Protein AF-A0A0K0EWM4-F1 (afdb_monomer_lite)

pLDDT: mean 73.43, std 15.52, range [36.75, 92.75]

Structure (mmCIF, N/CA/C/O backbone):
data_AF-A0A0K0EWM4-F1
#
_entry.id   AF-A0A0K0EWM4-F1
#
loop_
_atom_site.group_PDB
_atom_site.id
_atom_site.type_symbol
_atom_site.label_atom_id
_atom_site.label_alt_id
_atom_site.label_comp_id
_atom_site.label_asym_id
_atom_site.label_entity_id
_atom_site.label_seq_id
_atom_site.pdbx_PDB_ins_code
_atom_site.Cartn_x
_atom_site.Cartn_y
_atom_site.Cartn_z
_atom_site.occupancy
_atom_site.B_iso_or_equiv
_atom_site.auth_seq_id
_atom_site.auth_comp_id
_atom_site.auth_asym_id
_atom_site.auth_atom_id
_atom_site.pdbx_PDB_model_num
ATOM 1 N N . MET A 1 1 ? -20.576 25.240 -38.182 1.00 40.06 1 MET A N 1
ATOM 2 C CA . MET A 1 1 ? -19.275 24.538 -38.109 1.00 40.06 1 MET A CA 1
ATOM 3 C C . MET A 1 1 ? -18.896 24.407 -36.642 1.00 40.06 1 MET A C 1
ATOM 5 O O . MET A 1 1 ? -18.628 25.421 -36.017 1.00 40.06 1 MET A O 1
ATOM 9 N N . GLY A 1 2 ? -18.986 23.204 -36.069 1.00 40.56 2 GLY A N 1
ATOM 10 C CA . GLY A 1 2 ? -18.746 22.944 -34.645 1.00 40.56 2 GLY A CA 1
ATOM 11 C C . GLY A 1 2 ? -17.818 21.744 -34.465 1.00 40.56 2 GLY A C 1
ATOM 12 O O . GLY A 1 2 ? -18.007 20.710 -35.099 1.00 40.56 2 GLY A O 1
ATOM 13 N N . ASN A 1 3 ? -16.788 21.925 -33.643 1.00 46.69 3 ASN A N 1
ATOM 14 C CA . ASN A 1 3 ? -15.673 21.008 -33.415 1.00 46.69 3 ASN A CA 1
ATOM 15 C C . ASN A 1 3 ? -16.113 19.637 -32.861 1.00 46.69 3 ASN A C 1
ATOM 17 O O . ASN A 1 3 ? -16.500 19.536 -31.702 1.00 46.69 3 ASN A O 1
ATOM 21 N N . GLN A 1 4 ? -15.958 18.570 -33.654 1.00 42.97 4 GLN A N 1
ATOM 22 C CA . GLN A 1 4 ? -16.121 17.161 -33.238 1.00 42.97 4 GLN A CA 1
ATOM 23 C C . GLN A 1 4 ? -14.814 16.344 -33.309 1.00 42.97 4 GLN A C 1
ATOM 25 O O . GLN A 1 4 ? -14.834 15.117 -33.309 1.00 42.97 4 GLN A O 1
ATOM 30 N N . ARG A 1 5 ? -13.641 16.986 -33.348 1.00 43.53 5 ARG A N 1
ATOM 31 C CA . ARG A 1 5 ? -12.361 16.259 -33.475 1.00 43.53 5 ARG A CA 1
ATOM 32 C C . ARG A 1 5 ? -11.874 15.576 -32.190 1.00 43.53 5 ARG A C 1
ATOM 34 O O . ARG A 1 5 ? -10.965 14.761 -32.253 1.00 43.53 5 ARG A O 1
ATOM 41 N N . CYS A 1 6 ? -12.481 15.857 -31.037 1.00 46.16 6 CYS A N 1
ATOM 42 C CA . CYS A 1 6 ? -11.980 15.366 -29.748 1.00 46.16 6 CYS A CA 1
ATOM 43 C C . CYS A 1 6 ? -12.469 13.951 -29.380 1.00 46.16 6 CYS A C 1
ATOM 45 O O . CYS A 1 6 ? -11.866 13.310 -28.526 1.00 46.16 6 CYS A O 1
ATOM 47 N N . TYR A 1 7 ? -13.535 13.443 -30.015 1.00 45.38 7 TYR A N 1
ATOM 48 C CA . TYR A 1 7 ? -14.120 12.139 -29.664 1.00 45.38 7 TYR A CA 1
ATOM 49 C C . TYR A 1 7 ? -13.464 10.946 -30.379 1.00 45.38 7 TYR A C 1
ATOM 51 O O . TYR A 1 7 ? -13.445 9.850 -29.822 1.00 45.38 7 TYR A O 1
ATOM 59 N N . GLN A 1 8 ? -12.847 11.144 -31.549 1.00 48.81 8 GLN A N 1
ATOM 60 C CA . GLN A 1 8 ? -12.179 10.052 -32.278 1.00 48.81 8 GLN A CA 1
ATOM 61 C C . GLN A 1 8 ? -10.891 9.559 -31.598 1.00 48.81 8 GLN A C 1
ATOM 63 O O . GLN A 1 8 ? -10.531 8.397 -31.748 1.00 48.81 8 GLN A O 1
ATOM 68 N N . ALA A 1 9 ? -10.239 10.385 -30.773 1.00 50.62 9 ALA A N 1
ATOM 69 C CA . ALA A 1 9 ? -9.078 9.956 -29.986 1.00 50.62 9 ALA A CA 1
ATOM 70 C C . ALA A 1 9 ? -9.431 8.926 -28.889 1.00 50.62 9 ALA A C 1
ATOM 72 O O . ALA A 1 9 ? -8.553 8.209 -28.418 1.00 50.62 9 ALA A O 1
ATOM 73 N N . SER A 1 10 ? -10.707 8.822 -28.491 1.00 55.09 10 SER A N 1
ATOM 74 C CA . SER A 1 10 ? -11.167 7.830 -27.506 1.00 55.09 10 SER A CA 1
ATOM 75 C C . SER A 1 10 ? -11.445 6.438 -28.094 1.00 55.09 10 SER A C 1
ATOM 77 O O . SER A 1 10 ? -11.523 5.477 -27.337 1.00 55.09 10 SER A O 1
ATOM 79 N N . GLN A 1 11 ? -11.558 6.310 -29.423 1.00 57.06 11 GLN A N 1
ATOM 80 C CA . GLN A 1 11 ? -11.967 5.073 -30.114 1.00 57.06 11 GLN A CA 1
ATOM 81 C C . GLN A 1 11 ? -10.807 4.223 -30.647 1.00 57.06 11 GLN A C 1
ATOM 83 O O . GLN A 1 11 ? -11.036 3.119 -31.125 1.00 57.06 11 GLN A O 1
ATOM 88 N N . SER A 1 12 ? -9.570 4.708 -30.549 1.00 71.50 12 SER A N 1
ATOM 89 C CA . SER A 1 12 ? -8.407 4.061 -31.172 1.00 71.50 12 SER A CA 1
ATOM 90 C C . SER A 1 12 ? -7.379 3.569 -30.156 1.00 71.50 12 SER A C 1
ATOM 92 O O . SER A 1 12 ? -6.238 3.297 -30.524 1.00 71.50 12 SER A O 1
ATOM 94 N N . TRP A 1 13 ? -7.741 3.476 -28.872 1.00 80.56 13 TRP A N 1
ATOM 95 C CA . TRP A 1 13 ? -6.814 3.003 -27.840 1.00 80.56 13 TRP A CA 1
ATOM 96 C C . TRP A 1 13 ? -6.269 1.612 -28.156 1.00 80.56 13 TRP A C 1
ATOM 98 O O . TRP A 1 13 ? -5.086 1.390 -27.938 1.00 80.56 13 TRP A O 1
ATOM 108 N N . ASP A 1 14 ? -7.047 0.739 -28.794 1.00 77.25 14 ASP A N 1
ATOM 109 C CA . ASP A 1 14 ? -6.567 -0.574 -29.245 1.00 77.25 14 ASP A CA 1
ATOM 110 C C . ASP A 1 14 ? -5.395 -0.480 -30.241 1.00 77.25 14 ASP A C 1
ATOM 112 O O . ASP A 1 14 ? -4.507 -1.329 -30.244 1.00 77.25 14 ASP A O 1
ATOM 116 N N . ILE A 1 15 ? -5.337 0.591 -31.040 1.00 78.19 15 ILE A N 1
ATOM 117 C CA . ILE A 1 15 ? -4.245 0.866 -31.989 1.00 78.19 15 ILE A CA 1
ATOM 118 C C . ILE A 1 15 ? -3.045 1.499 -31.269 1.00 78.19 15 ILE A C 1
ATOM 120 O O . ILE A 1 15 ? -1.892 1.230 -31.606 1.00 78.19 15 ILE A O 1
ATOM 124 N N . TYR A 1 16 ? -3.296 2.342 -30.265 1.00 80.00 16 TYR A N 1
ATOM 125 C CA . TYR A 1 16 ? -2.242 3.063 -29.550 1.00 80.00 16 TYR A CA 1
ATOM 126 C C . TYR A 1 16 ? -1.608 2.270 -28.408 1.00 80.00 16 TYR A C 1
ATOM 128 O O . TYR A 1 16 ? -0.438 2.501 -28.110 1.00 80.00 16 TYR A O 1
ATOM 136 N N . ILE A 1 17 ? -2.320 1.322 -27.797 1.00 82.75 17 ILE A N 1
ATOM 137 C CA . ILE A 1 17 ? -1.818 0.502 -26.687 1.00 82.75 17 ILE A CA 1
ATOM 138 C C .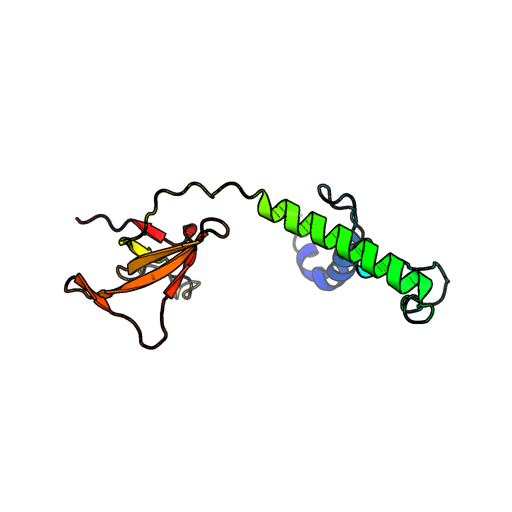 ILE A 1 17 ? -0.502 -0.195 -27.065 1.00 82.75 17 ILE A C 1
ATOM 140 O O . ILE A 1 17 ? 0.467 -0.007 -26.327 1.00 82.75 17 ILE A O 1
ATOM 144 N N . PRO A 1 18 ? -0.382 -0.909 -28.205 1.00 83.25 18 PRO A N 1
ATOM 145 C CA . PRO A 1 18 ? 0.883 -1.539 -28.584 1.00 83.25 18 PRO A CA 1
ATOM 146 C C . PRO A 1 18 ? 2.032 -0.533 -28.745 1.00 83.25 18 PRO A C 1
ATOM 148 O O . PRO A 1 18 ? 3.143 -0.781 -28.274 1.00 83.25 18 PRO A O 1
ATOM 151 N N . MET A 1 19 ? 1.761 0.632 -29.347 1.00 82.69 19 MET A N 1
ATOM 152 C CA . MET A 1 19 ? 2.761 1.693 -29.516 1.00 82.69 19 MET A CA 1
ATOM 153 C C . MET A 1 19 ? 3.218 2.273 -28.172 1.00 82.69 19 MET A C 1
ATOM 155 O O . MET A 1 19 ? 4.416 2.446 -27.949 1.00 82.69 19 MET A O 1
ATOM 159 N N . VAL A 1 20 ? 2.283 2.542 -27.257 1.00 85.62 20 VAL A N 1
ATOM 160 C CA . VAL A 1 20 ? 2.576 3.077 -25.919 1.00 85.62 20 VAL A CA 1
ATOM 161 C C . VAL A 1 20 ? 3.350 2.062 -25.083 1.00 85.62 20 V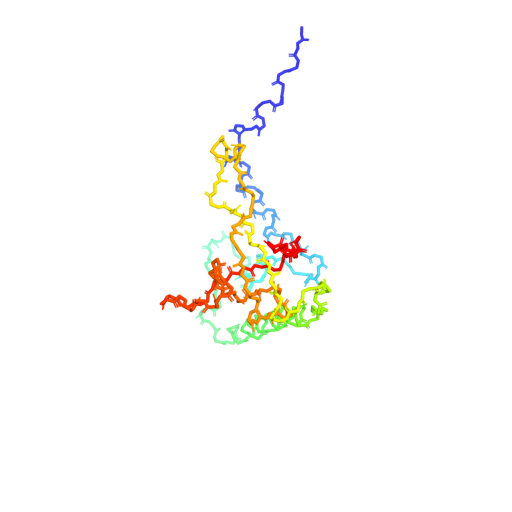AL A C 1
ATOM 163 O O . VAL A 1 20 ? 4.322 2.438 -24.433 1.00 85.62 20 VAL A O 1
ATOM 166 N N . VAL A 1 21 ? 2.973 0.781 -25.126 1.00 84.38 21 VAL A N 1
ATOM 167 C CA . VAL A 1 21 ? 3.692 -0.300 -24.434 1.00 84.38 21 VAL A CA 1
ATOM 168 C C . VAL A 1 21 ? 5.132 -0.400 -24.942 1.00 84.38 21 VAL A C 1
ATOM 170 O O . VAL A 1 21 ? 6.060 -0.443 -24.134 1.00 84.38 21 VAL A O 1
ATOM 173 N N . GLY A 1 22 ? 5.336 -0.370 -26.263 1.00 81.31 22 GLY A N 1
ATOM 174 C CA . GLY A 1 22 ? 6.671 -0.375 -26.864 1.00 81.31 22 GLY A CA 1
ATOM 175 C C . GLY A 1 22 ? 7.514 0.829 -26.435 1.00 81.31 22 GLY A C 1
ATOM 176 O O . GLY A 1 22 ? 8.643 0.660 -25.972 1.00 81.31 22 GLY A O 1
ATOM 177 N N . ALA A 1 23 ? 6.951 2.037 -26.520 1.00 84.25 23 ALA A N 1
ATOM 178 C CA . ALA A 1 23 ? 7.634 3.271 -26.137 1.00 84.25 23 ALA A CA 1
ATOM 179 C C . ALA A 1 23 ? 7.984 3.309 -24.640 1.00 84.25 23 ALA A C 1
ATOM 181 O O . ALA A 1 23 ? 9.122 3.612 -24.284 1.00 84.25 23 ALA A O 1
ATOM 182 N N . TYR A 1 24 ? 7.040 2.952 -23.764 1.00 87.44 24 TYR A N 1
ATOM 183 C CA . TYR A 1 24 ? 7.247 2.939 -22.314 1.00 87.44 24 TYR A CA 1
ATOM 184 C C . TYR A 1 24 ? 8.320 1.926 -21.904 1.00 87.44 24 TYR A C 1
ATOM 186 O O . TYR A 1 24 ? 9.231 2.255 -21.145 1.00 87.44 24 TYR A O 1
ATOM 194 N N . ASN A 1 25 ? 8.269 0.709 -22.450 1.00 84.69 25 ASN A N 1
ATOM 195 C CA . ASN A 1 25 ? 9.232 -0.334 -22.104 1.00 84.69 25 ASN A CA 1
ATOM 196 C C . ASN A 1 25 ? 10.633 -0.082 -22.694 1.00 84.69 25 ASN A C 1
ATOM 198 O O . ASN A 1 25 ? 11.622 -0.591 -22.163 1.00 84.69 25 ASN A O 1
ATOM 202 N N . ALA A 1 26 ? 10.746 0.721 -23.755 1.00 83.94 26 ALA A N 1
ATOM 203 C CA . ALA A 1 26 ? 12.025 1.173 -24.305 1.00 83.94 26 ALA A CA 1
ATOM 204 C C . ALA A 1 26 ? 12.585 2.427 -23.603 1.00 83.94 26 ALA A C 1
ATOM 206 O O . ALA A 1 26 ? 13.787 2.690 -23.692 1.00 83.94 26 ALA A O 1
ATOM 207 N N . GLN A 1 27 ? 11.754 3.188 -22.886 1.00 86.06 27 GLN A N 1
ATOM 208 C CA . GLN A 1 27 ? 12.155 4.435 -22.242 1.00 86.06 27 GLN A CA 1
ATOM 209 C C . GLN A 1 27 ? 13.128 4.191 -21.082 1.00 86.06 27 GLN A C 1
ATOM 211 O O . GLN A 1 27 ? 12.885 3.390 -20.181 1.00 86.06 27 GLN A O 1
ATOM 216 N N . VAL A 1 28 ? 14.240 4.930 -21.076 1.00 83.88 28 VAL A N 1
ATOM 217 C CA . VAL A 1 28 ? 15.215 4.896 -19.982 1.00 83.88 28 VAL A CA 1
ATOM 218 C C . VAL A 1 28 ? 14.622 5.577 -18.751 1.00 83.88 28 VAL A C 1
ATOM 220 O O . VAL A 1 28 ? 14.290 6.763 -18.783 1.00 83.88 28 VAL A O 1
ATOM 223 N N . HIS A 1 29 ? 14.510 4.841 -17.646 1.00 83.19 29 HIS A N 1
ATOM 224 C CA . HIS A 1 29 ? 13.963 5.392 -16.412 1.00 83.19 29 HIS A CA 1
ATOM 225 C C . HIS A 1 29 ? 14.965 6.355 -15.754 1.00 83.19 29 HIS A C 1
ATOM 227 O O . HIS A 1 29 ? 16.159 6.070 -15.639 1.00 83.19 29 HIS A O 1
ATOM 233 N N . SER A 1 30 ? 14.485 7.508 -15.286 1.00 81.38 30 SER A N 1
ATOM 234 C CA . SER A 1 30 ? 15.327 8.612 -14.798 1.00 81.38 30 SER A CA 1
ATOM 235 C C . SER A 1 30 ? 16.195 8.239 -13.592 1.00 8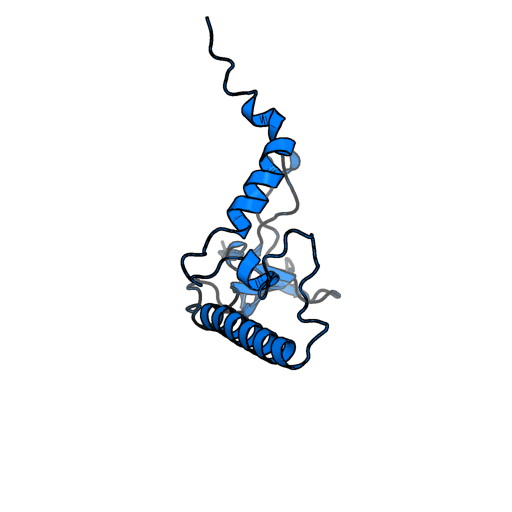1.38 30 SER A C 1
ATOM 237 O O . SER A 1 30 ? 17.336 8.698 -13.510 1.00 81.38 30 SER A O 1
ATOM 239 N N . THR A 1 31 ? 15.677 7.401 -12.690 1.00 74.56 31 THR A N 1
ATOM 240 C CA . THR A 1 31 ? 16.370 6.935 -11.476 1.00 74.56 31 THR A CA 1
ATOM 241 C C . THR A 1 31 ? 17.346 5.792 -11.743 1.00 74.56 31 THR A C 1
ATOM 243 O O . THR A 1 31 ? 18.496 5.866 -11.331 1.00 74.56 31 THR A O 1
ATOM 246 N N . THR A 1 32 ? 16.910 4.733 -12.432 1.00 72.31 32 THR A N 1
ATOM 247 C CA . THR A 1 32 ? 17.722 3.524 -12.640 1.00 72.31 32 THR A CA 1
ATOM 248 C C . THR A 1 32 ? 18.658 3.642 -13.836 1.00 72.31 32 THR A C 1
ATOM 250 O O . THR A 1 32 ? 19.550 2.815 -13.975 1.00 72.31 32 THR A O 1
ATOM 253 N N . LYS A 1 33 ? 18.466 4.649 -14.703 1.00 79.44 33 LYS A N 1
ATOM 254 C CA . LYS A 1 33 ? 19.217 4.867 -15.954 1.00 79.44 33 LYS A CA 1
ATOM 255 C C . LYS A 1 33 ? 19.193 3.667 -16.912 1.00 79.44 33 LYS A C 1
ATOM 257 O O . LYS A 1 33 ? 20.015 3.582 -17.819 1.00 79.44 33 LYS A O 1
ATOM 262 N N . VAL A 1 34 ? 18.223 2.765 -16.749 1.00 73.00 34 VAL A N 1
ATOM 263 C CA . VAL A 1 34 ? 18.026 1.564 -17.574 1.00 73.00 34 VAL A CA 1
ATOM 264 C C . VAL A 1 34 ? 16.551 1.485 -17.983 1.00 73.00 34 VAL A C 1
ATOM 266 O O . VAL A 1 34 ? 15.676 1.873 -17.207 1.00 73.00 34 VAL A O 1
ATOM 269 N N . SER A 1 35 ? 16.267 1.036 -19.210 1.00 80.56 35 SER A N 1
ATOM 270 C CA . SER A 1 35 ? 14.896 0.816 -19.688 1.00 80.56 35 SER A CA 1
ATOM 271 C C . SER A 1 35 ? 14.346 -0.549 -19.252 1.00 80.56 35 SER A C 1
ATOM 273 O O . SER A 1 35 ? 15.127 -1.497 -19.121 1.00 80.56 35 SER A O 1
ATOM 275 N N . PRO A 1 36 ? 13.020 -0.696 -19.058 1.00 81.88 36 PRO A N 1
ATOM 276 C CA . PRO A 1 36 ? 12.407 -1.979 -18.706 1.00 81.88 36 PRO A CA 1
ATOM 277 C C . PRO A 1 36 ? 12.802 -3.129 -19.643 1.00 81.88 36 PRO A C 1
ATOM 279 O O . PRO A 1 36 ? 13.202 -4.191 -19.173 1.00 81.88 36 PRO A O 1
ATOM 282 N N . ASN A 1 37 ? 12.806 -2.902 -20.959 1.00 80.31 37 ASN A N 1
ATOM 283 C CA . ASN A 1 37 ? 13.220 -3.910 -21.938 1.00 80.31 37 ASN A CA 1
ATOM 284 C C . ASN A 1 37 ? 14.674 -4.348 -21.751 1.00 80.31 37 ASN A C 1
ATOM 286 O O . ASN A 1 37 ? 14.976 -5.525 -21.902 1.00 80.31 37 ASN A O 1
ATOM 290 N N . LYS A 1 38 ? 15.578 -3.434 -21.383 1.00 72.75 38 LYS A N 1
ATOM 291 C CA . LYS A 1 38 ? 16.983 -3.779 -21.131 1.00 72.75 38 LYS A CA 1
ATOM 292 C C . LYS A 1 38 ? 17.158 -4.606 -19.855 1.00 72.75 38 LYS A C 1
ATOM 294 O O . LYS A 1 38 ? 18.097 -5.383 -19.769 1.00 72.75 38 LYS A O 1
ATOM 299 N N . ILE A 1 39 ? 16.264 -4.469 -18.878 1.00 72.19 39 ILE A N 1
ATOM 300 C CA . ILE A 1 39 ? 16.262 -5.322 -17.680 1.00 72.19 39 ILE A CA 1
ATOM 301 C C . ILE A 1 39 ? 15.761 -6.729 -18.032 1.00 72.19 39 ILE A C 1
ATOM 303 O O . ILE A 1 39 ? 16.312 -7.714 -17.552 1.00 72.19 39 ILE A O 1
ATOM 307 N N . ILE A 1 40 ? 14.719 -6.819 -18.860 1.00 70.06 40 ILE A N 1
ATOM 308 C CA . ILE A 1 40 ? 14.032 -8.083 -19.155 1.00 70.06 40 ILE A CA 1
ATOM 309 C C . ILE A 1 40 ? 14.762 -8.902 -20.232 1.00 70.06 40 ILE A C 1
ATOM 311 O O . ILE A 1 40 ? 14.858 -10.116 -20.097 1.00 70.06 40 ILE A O 1
ATOM 315 N N . PHE A 1 41 ? 15.281 -8.261 -21.284 1.00 67.81 41 PHE A N 1
ATOM 316 C CA . PHE A 1 41 ? 15.707 -8.936 -22.521 1.00 67.81 41 PHE A CA 1
ATOM 317 C C . PHE A 1 41 ? 17.206 -8.844 -22.844 1.00 67.81 41 PHE A C 1
ATOM 319 O O . PHE A 1 41 ? 17.633 -9.364 -23.870 1.00 67.81 41 PHE A O 1
ATOM 326 N N . TYR A 1 42 ? 18.023 -8.180 -22.026 1.00 58.69 42 TYR A N 1
ATOM 327 C CA . TYR A 1 42 ? 19.474 -8.161 -22.251 1.00 58.69 42 TYR A CA 1
ATOM 328 C C . TYR A 1 42 ? 20.113 -9.484 -21.790 1.00 58.69 42 TYR A C 1
ATOM 330 O O . TYR A 1 42 ? 19.718 -9.929 -20.726 1.00 58.69 42 TYR A O 1
ATOM 338 N N . PRO A 1 43 ? 21.104 -10.082 -22.485 1.00 54.53 43 PRO A N 1
ATOM 339 C CA . PRO A 1 43 ? 21.685 -9.660 -23.757 1.00 54.53 43 PRO A CA 1
ATOM 340 C C . PRO A 1 43 ? 20.843 -10.149 -24.949 1.00 54.53 43 PRO A C 1
ATOM 342 O O . PRO A 1 43 ? 20.672 -11.346 -25.155 1.00 54.53 43 PRO A O 1
ATOM 345 N N . SER A 1 44 ? 20.334 -9.219 -25.765 1.00 45.69 44 SER A N 1
ATOM 346 C CA . SER A 1 44 ? 19.737 -9.544 -27.065 1.00 45.69 44 SER A CA 1
ATOM 347 C C . SER A 1 44 ? 20.750 -9.231 -28.164 1.00 45.69 44 SER A C 1
ATOM 349 O O . SER A 1 44 ? 21.083 -8.060 -28.373 1.00 45.69 44 SER A O 1
ATOM 351 N N . HIS A 1 45 ? 21.226 -10.247 -28.878 1.00 43.03 45 HIS A N 1
ATOM 352 C CA . HIS A 1 45 ? 21.912 -10.029 -30.147 1.00 43.03 45 HIS A CA 1
ATOM 353 C C . HIS A 1 45 ? 20.912 -9.524 -31.196 1.00 43.03 45 HIS A C 1
ATOM 355 O O . HIS A 1 45 ? 19.781 -9.996 -31.279 1.00 43.03 45 HIS A O 1
ATOM 361 N N . HIS A 1 46 ? 21.331 -8.548 -32.002 1.00 43.03 46 HIS A N 1
ATOM 362 C CA . HIS A 1 46 ? 20.604 -8.126 -33.196 1.00 43.03 46 HIS A CA 1
ATOM 363 C C . HIS A 1 46 ? 20.869 -9.124 -34.330 1.00 43.03 46 HIS A C 1
ATOM 365 O O . HIS A 1 46 ? 21.740 -8.893 -35.165 1.00 43.03 46 HIS A O 1
ATOM 371 N N . SER A 1 47 ? 20.136 -10.235 -34.364 1.00 36.75 47 SER A N 1
ATOM 372 C CA . SER A 1 47 ? 19.903 -10.967 -35.609 1.00 36.75 47 SER A CA 1
ATOM 373 C C . SER A 1 47 ? 18.528 -10.577 -36.150 1.00 36.75 47 SER A C 1
ATOM 375 O O . SER A 1 47 ? 17.607 -10.263 -35.402 1.00 36.75 47 SER A O 1
ATOM 377 N N . SER A 1 48 ? 18.392 -10.543 -37.472 1.00 44.12 48 SER A N 1
ATOM 378 C CA . SER A 1 48 ? 17.142 -10.250 -38.189 1.00 44.12 48 SER A CA 1
ATOM 379 C C . SER A 1 48 ? 16.039 -11.297 -37.988 1.00 44.12 48 SER A C 1
ATOM 381 O O . SER A 1 48 ? 14.940 -11.120 -38.505 1.00 44.12 48 SER A O 1
ATOM 383 N N . ASP A 1 49 ? 16.319 -12.353 -37.228 1.00 39.53 49 ASP A N 1
ATOM 384 C CA . ASP A 1 49 ? 15.366 -13.385 -36.859 1.00 39.53 49 ASP A CA 1
ATOM 385 C C . ASP A 1 49 ? 14.888 -13.158 -35.429 1.00 39.53 49 ASP A C 1
ATOM 387 O O . ASP A 1 49 ? 15.670 -12.859 -34.528 1.00 39.53 49 ASP A O 1
ATOM 391 N N . LEU A 1 50 ? 13.580 -13.305 -35.225 1.00 42.25 50 LEU A N 1
ATOM 392 C CA . LEU A 1 50 ? 12.920 -13.222 -33.927 1.00 42.25 50 LEU A CA 1
ATOM 393 C C . LEU A 1 50 ? 13.382 -14.400 -33.044 1.00 42.25 50 LEU A C 1
ATOM 395 O O . LEU A 1 50 ? 12.684 -15.401 -32.904 1.00 42.25 50 LEU A O 1
ATOM 399 N N . HIS A 1 51 ? 14.589 -14.318 -32.491 1.00 40.31 51 HIS A N 1
ATOM 400 C CA . HIS A 1 51 ? 15.154 -15.354 -31.640 1.00 40.31 51 HIS A CA 1
ATOM 401 C C . HIS A 1 51 ? 14.970 -14.963 -30.171 1.00 40.31 51 HIS A C 1
ATOM 403 O O . HIS A 1 51 ? 15.337 -13.863 -29.752 1.00 40.31 51 HIS A O 1
ATOM 409 N N . TYR A 1 52 ? 14.365 -15.860 -29.385 1.00 48.69 52 TYR A N 1
ATOM 410 C CA . TYR A 1 52 ? 14.420 -15.777 -27.927 1.00 48.69 52 TYR A CA 1
ATOM 411 C C . TYR A 1 52 ? 15.884 -15.674 -27.482 1.00 48.69 52 TYR A C 1
ATOM 413 O O . TYR A 1 52 ? 16.759 -16.235 -28.140 1.00 48.69 52 TYR A O 1
ATOM 421 N N . PRO A 1 53 ? 16.173 -14.925 -26.409 1.00 47.72 53 PRO A N 1
ATOM 422 C CA . PRO A 1 53 ? 17.542 -14.559 -26.097 1.00 47.72 53 PRO A CA 1
ATOM 423 C C . PRO A 1 53 ? 18.399 -15.807 -25.820 1.00 47.72 53 PRO A C 1
ATOM 425 O O . PRO A 1 53 ? 18.081 -16.623 -24.959 1.00 47.72 53 PRO A O 1
ATOM 428 N N . SER A 1 54 ? 19.491 -15.933 -26.577 1.00 46.00 54 SER A N 1
ATOM 429 C CA . SER A 1 54 ? 20.403 -17.085 -26.658 1.00 46.00 54 SER A CA 1
ATOM 430 C C . SER A 1 54 ? 21.232 -17.350 -25.391 1.00 46.00 54 SER A C 1
ATOM 432 O O . SER A 1 54 ? 22.162 -18.149 -25.417 1.00 46.00 54 SER A O 1
ATOM 434 N N . TYR A 1 55 ? 20.933 -16.688 -24.268 1.00 53.47 55 TYR A N 1
ATOM 435 C CA . TYR A 1 55 ? 21.652 -16.885 -23.000 1.00 53.47 55 TYR A CA 1
ATOM 436 C C . TYR A 1 55 ? 21.317 -18.215 -22.310 1.00 53.47 55 TYR A C 1
ATO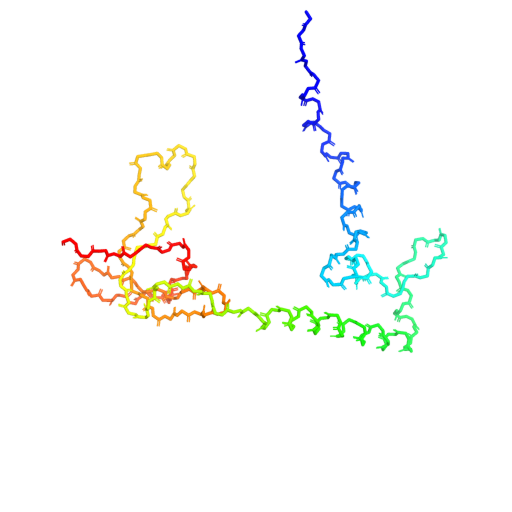M 438 O O . TYR A 1 55 ? 21.912 -18.532 -21.285 1.00 53.47 55 TYR A O 1
ATOM 446 N N . LEU A 1 56 ? 20.339 -18.969 -22.824 1.00 50.50 56 LEU A N 1
ATOM 447 C CA . LEU A 1 56 ? 20.020 -20.314 -22.337 1.00 50.50 56 LEU A CA 1
ATOM 448 C C . LEU A 1 56 ? 20.985 -21.381 -22.872 1.00 50.50 56 LEU A C 1
ATOM 450 O O . LEU A 1 56 ? 21.055 -22.459 -22.285 1.00 50.50 56 LEU A O 1
ATOM 454 N N . ASP A 1 57 ? 21.728 -21.080 -23.940 1.00 55.81 57 ASP A N 1
ATOM 455 C CA . ASP A 1 57 ? 22.535 -22.076 -24.651 1.00 55.81 57 ASP A CA 1
ATOM 456 C C . ASP A 1 57 ? 24.029 -22.017 -24.291 1.00 55.81 57 ASP A C 1
ATOM 458 O O . ASP A 1 57 ? 24.751 -22.983 -24.537 1.00 55.81 57 ASP A O 1
ATOM 462 N N . ASP A 1 58 ? 24.496 -20.924 -23.673 1.00 60.81 58 ASP A N 1
ATOM 463 C CA . ASP A 1 58 ? 25.915 -20.706 -23.377 1.00 60.81 58 ASP A CA 1
ATOM 464 C C . ASP A 1 58 ? 26.139 -20.311 -21.894 1.00 60.81 58 ASP A C 1
ATOM 466 O O . ASP A 1 58 ? 25.723 -19.227 -21.457 1.00 60.81 58 ASP A O 1
ATOM 470 N N . PRO A 1 59 ? 26.762 -21.190 -21.079 1.00 64.38 59 PRO A N 1
ATOM 471 C CA . PRO A 1 59 ? 26.821 -21.052 -19.620 1.00 64.38 59 PRO A CA 1
ATOM 472 C C . PRO A 1 59 ? 27.626 -19.839 -19.134 1.00 64.38 59 PRO A C 1
ATOM 474 O O . PRO A 1 59 ? 27.443 -19.392 -17.998 1.00 64.38 59 PRO A O 1
ATOM 477 N N . GLU A 1 60 ? 28.512 -19.291 -19.964 1.00 61.84 60 GLU A N 1
ATOM 478 C CA . GLU A 1 60 ? 29.333 -18.131 -19.607 1.00 61.84 60 GLU A CA 1
ATOM 479 C C . GLU A 1 60 ? 28.496 -16.838 -19.569 1.00 61.84 60 GLU A C 1
ATOM 481 O O . GLU A 1 60 ? 28.579 -16.064 -18.611 1.00 61.84 60 GLU A O 1
ATOM 486 N N . TYR A 1 61 ? 27.579 -16.667 -20.527 1.00 60.72 61 TYR A N 1
ATOM 487 C CA . TYR A 1 61 ? 26.677 -15.510 -20.599 1.00 60.72 61 TYR A CA 1
ATOM 488 C C . TYR A 1 61 ? 25.539 -15.560 -19.575 1.00 60.72 61 TYR A C 1
ATOM 490 O O . TYR A 1 61 ? 25.056 -14.513 -19.133 1.00 60.72 61 TYR A O 1
ATOM 498 N N . GLN A 1 62 ? 25.137 -16.760 -19.146 1.00 63.53 62 GLN A N 1
ATOM 499 C CA . GLN A 1 62 ? 24.128 -16.935 -18.101 1.00 63.53 62 GLN A CA 1
ATOM 500 C C . GLN A 1 62 ? 24.583 -16.314 -16.774 1.00 63.53 62 GLN A C 1
ATOM 502 O O . GLN A 1 62 ? 23.826 -15.594 -16.122 1.00 63.53 62 GLN A O 1
ATOM 507 N N . LYS A 1 63 ? 25.848 -16.530 -16.404 1.00 68.12 63 LYS A N 1
ATOM 508 C CA . LYS A 1 63 ? 26.415 -16.006 -15.158 1.00 68.12 63 LYS A CA 1
ATOM 509 C C . LYS A 1 63 ? 26.509 -14.481 -15.164 1.00 68.12 63 LYS A C 1
ATOM 511 O O . LYS A 1 63 ? 26.154 -13.841 -14.176 1.00 68.12 63 LYS A O 1
ATOM 516 N N . GLU A 1 64 ? 26.949 -13.888 -16.273 1.00 65.69 64 GLU A N 1
ATOM 517 C CA . GLU A 1 64 ? 27.011 -12.428 -16.409 1.00 65.69 64 GLU A CA 1
ATOM 518 C C . GLU A 1 64 ? 25.620 -11.785 -16.351 1.00 65.69 64 GLU A C 1
ATOM 520 O O . GLU A 1 64 ? 25.442 -10.728 -15.733 1.00 65.69 64 GLU A O 1
ATOM 525 N N . TYR A 1 65 ? 24.623 -12.433 -16.960 1.00 67.38 65 TYR A N 1
ATOM 526 C CA . TYR A 1 65 ? 23.235 -11.991 -16.907 1.00 67.38 65 TYR A CA 1
ATOM 527 C C . TYR A 1 65 ? 22.659 -12.068 -15.492 1.00 67.38 65 TYR A C 1
ATOM 529 O O . TYR A 1 65 ? 22.094 -11.083 -15.008 1.00 67.38 65 TYR A O 1
ATOM 537 N N . ASP A 1 66 ? 22.856 -13.189 -14.798 1.00 65.44 66 ASP A N 1
ATOM 538 C CA . ASP A 1 66 ? 22.420 -13.365 -13.413 1.00 65.44 66 ASP A CA 1
ATOM 539 C C . ASP A 1 66 ? 23.076 -12.338 -12.482 1.00 65.44 66 ASP A C 1
ATOM 541 O O . ASP A 1 66 ? 22.401 -11.747 -11.633 1.00 65.44 66 ASP A O 1
ATOM 545 N N . ASP A 1 67 ? 24.359 -12.031 -12.687 1.00 73.50 67 ASP A N 1
ATOM 546 C CA . ASP A 1 67 ? 25.071 -10.989 -11.947 1.00 73.50 67 ASP A CA 1
ATOM 547 C C . ASP A 1 67 ? 24.511 -9.586 -12.236 1.00 73.50 67 ASP A C 1
ATOM 549 O O . ASP A 1 67 ? 24.375 -8.761 -11.322 1.00 73.50 67 ASP A O 1
ATOM 553 N N . LEU A 1 68 ? 24.155 -9.288 -13.488 1.00 69.62 68 LEU A N 1
ATOM 554 C CA . LEU A 1 68 ? 23.545 -8.016 -13.881 1.00 69.62 68 LEU A CA 1
ATOM 555 C C . LEU A 1 68 ? 22.128 -7.873 -13.310 1.00 69.62 68 LEU A C 1
ATOM 557 O O . LEU A 1 68 ? 21.788 -6.813 -12.766 1.00 69.62 68 LEU A O 1
ATOM 561 N N . LEU A 1 69 ? 21.320 -8.933 -13.361 1.00 68.56 69 LEU A N 1
ATOM 562 C CA . LEU A 1 69 ? 20.007 -9.003 -12.721 1.00 68.56 69 LEU A CA 1
ATOM 563 C C . LEU A 1 69 ? 20.118 -8.852 -11.205 1.00 68.56 69 LEU A C 1
ATOM 565 O O . LEU A 1 69 ? 19.352 -8.103 -10.599 1.00 68.56 69 LEU A O 1
ATOM 569 N N . ALA A 1 70 ? 21.079 -9.517 -10.569 1.00 69.94 70 ALA A N 1
ATOM 570 C CA . ALA A 1 70 ? 21.302 -9.405 -9.134 1.00 69.94 70 ALA A CA 1
ATOM 571 C C . ALA A 1 70 ? 21.710 -7.977 -8.743 1.00 69.94 70 ALA A C 1
ATOM 573 O O . ALA A 1 70 ? 21.179 -7.435 -7.772 1.00 69.94 70 ALA A O 1
ATOM 574 N N . LYS A 1 71 ? 22.598 -7.329 -9.509 1.00 75.69 71 LYS A N 1
ATOM 575 C CA . LYS A 1 71 ? 23.000 -5.926 -9.293 1.00 75.69 71 LYS A CA 1
ATOM 576 C C . LYS A 1 71 ? 21.826 -4.963 -9.467 1.00 75.69 71 LYS A C 1
ATOM 578 O O . LYS A 1 71 ? 21.610 -4.109 -8.609 1.00 75.69 71 LYS A O 1
ATOM 583 N N . THR A 1 72 ? 21.040 -5.107 -10.532 1.00 66.88 72 THR A N 1
ATOM 584 C CA . THR A 1 72 ? 19.863 -4.254 -10.776 1.00 66.88 72 THR A CA 1
ATOM 585 C C . THR A 1 72 ? 18.773 -4.465 -9.728 1.00 66.88 72 THR A C 1
ATOM 587 O O . THR A 1 72 ? 18.256 -3.483 -9.197 1.00 66.88 72 THR A O 1
ATOM 590 N N . ARG A 1 73 ? 18.480 -5.713 -9.338 1.00 67.62 73 ARG A N 1
ATOM 591 C CA . ARG A 1 73 ? 17.566 -6.026 -8.226 1.00 67.62 73 ARG A CA 1
ATOM 592 C C . ARG A 1 73 ? 18.043 -5.408 -6.914 1.00 67.62 73 ARG A C 1
ATOM 594 O O . ARG A 1 73 ? 17.241 -4.763 -6.251 1.00 67.62 73 ARG A O 1
ATOM 601 N N . LYS A 1 74 ? 19.338 -5.512 -6.587 1.00 72.12 74 LYS A N 1
ATOM 602 C CA . LYS A 1 74 ? 19.932 -4.868 -5.401 1.00 72.12 74 LYS A CA 1
ATOM 603 C C . LYS A 1 74 ? 19.776 -3.346 -5.421 1.00 72.12 74 LYS A C 1
ATOM 605 O O . LYS A 1 74 ? 19.445 -2.758 -4.400 1.00 72.12 74 LYS A O 1
ATOM 610 N N . LEU A 1 75 ? 19.975 -2.688 -6.565 1.00 69.06 75 LEU A N 1
ATOM 611 C CA . LEU A 1 75 ? 19.761 -1.239 -6.686 1.00 69.06 75 LEU A CA 1
ATOM 612 C C . LEU A 1 75 ? 18.286 -0.854 -6.490 1.00 69.06 75 LEU A C 1
ATOM 614 O O . LEU A 1 75 ? 17.993 0.130 -5.809 1.00 69.06 75 LEU A O 1
ATOM 618 N N . LEU A 1 76 ? 17.357 -1.646 -7.033 1.00 64.69 76 LEU A N 1
ATOM 619 C CA . LEU A 1 76 ? 15.920 -1.449 -6.837 1.00 64.69 76 LEU A CA 1
ATOM 620 C C . LEU A 1 76 ? 15.521 -1.628 -5.364 1.00 64.69 76 LEU A C 1
ATOM 622 O O . LEU A 1 76 ? 14.824 -0.768 -4.823 1.00 64.69 76 LEU A O 1
ATOM 626 N N . THR A 1 77 ? 16.013 -2.670 -4.689 1.00 62.72 77 THR A N 1
ATOM 627 C CA . THR A 1 77 ? 15.734 -2.908 -3.263 1.00 62.72 77 THR A CA 1
ATOM 628 C C . THR A 1 77 ? 16.393 -1.865 -2.362 1.00 62.72 77 THR A C 1
ATOM 630 O O . THR A 1 77 ? 15.753 -1.361 -1.447 1.00 62.72 77 THR A O 1
ATOM 633 N N . ASN A 1 78 ? 17.626 -1.442 -2.652 1.00 63.16 78 ASN A N 1
ATOM 634 C CA . ASN A 1 78 ? 18.327 -0.427 -1.854 1.00 63.16 78 ASN A CA 1
ATOM 635 C C . ASN A 1 78 ? 17.694 0.969 -2.001 1.00 63.16 78 ASN A C 1
ATOM 637 O O . ASN A 1 78 ? 17.746 1.789 -1.088 1.00 63.16 78 ASN A O 1
ATOM 641 N N . SER A 1 79 ? 17.046 1.259 -3.134 1.00 58.88 79 SER A N 1
ATOM 642 C CA . SER A 1 79 ? 16.236 2.478 -3.266 1.00 58.88 79 SER A CA 1
ATOM 643 C C . SER A 1 79 ? 14.980 2.448 -2.382 1.00 58.88 79 SER A C 1
ATOM 645 O O . SER A 1 79 ? 14.495 3.498 -1.965 1.00 58.88 79 SER A O 1
ATOM 647 N N . GLN A 1 80 ? 14.467 1.255 -2.056 1.00 55.78 80 GLN A N 1
ATOM 648 C CA . GLN A 1 80 ? 13.323 1.074 -1.161 1.00 55.78 80 GLN A CA 1
ATOM 649 C C . GLN A 1 80 ? 13.715 1.149 0.319 1.00 55.78 80 GLN A C 1
ATOM 651 O O . GLN A 1 80 ? 12.901 1.632 1.101 1.00 55.78 80 GLN A O 1
ATOM 656 N N . THR A 1 81 ? 14.935 0.753 0.700 1.00 54.47 81 THR A N 1
ATOM 657 C CA . THR A 1 81 ? 15.423 0.841 2.093 1.00 54.47 81 THR A CA 1
ATOM 658 C C . THR A 1 81 ? 15.670 2.277 2.556 1.00 54.47 81 THR A C 1
ATOM 660 O O . THR A 1 81 ? 15.671 2.545 3.749 1.00 54.47 81 THR A O 1
ATOM 663 N N . ASN A 1 82 ? 15.830 3.224 1.625 1.00 54.38 82 ASN A N 1
ATOM 664 C CA . ASN A 1 82 ? 15.957 4.653 1.933 1.00 54.38 82 ASN A CA 1
ATOM 665 C C . ASN A 1 82 ? 14.603 5.359 2.108 1.00 54.38 82 ASN A C 1
ATOM 667 O O . ASN A 1 82 ? 14.547 6.591 2.110 1.00 54.38 82 ASN A O 1
ATOM 671 N N . LYS A 1 83 ? 13.495 4.614 2.221 1.00 56.62 83 LYS A N 1
ATOM 672 C CA . LYS A 1 83 ? 12.214 5.203 2.605 1.00 56.62 83 LYS A CA 1
ATOM 673 C C . LYS A 1 83 ? 12.343 5.694 4.038 1.00 56.62 83 LYS A C 1
ATOM 675 O O . LYS A 1 83 ? 12.320 4.917 4.984 1.00 56.62 83 LYS A O 1
ATOM 680 N N . THR A 1 84 ? 12.489 7.006 4.167 1.00 59.34 84 THR A N 1
ATOM 681 C CA . THR A 1 84 ? 12.285 7.710 5.423 1.00 59.34 84 THR A CA 1
ATOM 682 C C . THR A 1 84 ? 10.963 7.245 6.021 1.00 59.34 84 THR A C 1
ATOM 684 O O . THR A 1 84 ? 9.961 7.133 5.305 1.00 59.34 84 THR A O 1
ATOM 687 N N . THR A 1 85 ? 10.983 6.936 7.318 1.00 62.41 85 THR A N 1
ATOM 688 C CA . THR A 1 85 ? 9.787 6.659 8.113 1.00 62.41 85 THR A CA 1
ATOM 689 C C . THR A 1 85 ? 8.702 7.650 7.712 1.00 62.41 85 THR A C 1
ATOM 691 O O . THR A 1 85 ? 8.909 8.868 7.736 1.00 62.41 85 THR A O 1
ATOM 694 N N . LYS A 1 86 ? 7.573 7.136 7.217 1.00 65.69 86 LYS A N 1
ATOM 695 C CA . LYS A 1 86 ? 6.503 8.002 6.725 1.00 65.69 86 LYS A CA 1
ATOM 696 C C . LYS A 1 86 ? 5.914 8.730 7.922 1.00 65.69 86 LYS A C 1
ATOM 698 O O . LYS A 1 86 ? 5.251 8.105 8.742 1.00 65.69 86 LYS A O 1
ATOM 703 N N . ASP A 1 87 ? 6.139 10.037 7.996 1.00 76.25 87 ASP A N 1
ATOM 704 C CA . ASP A 1 87 ? 5.595 10.849 9.079 1.00 76.25 87 ASP A CA 1
ATOM 705 C C . ASP A 1 87 ? 4.063 10.723 9.124 1.00 76.25 87 ASP A C 1
ATOM 707 O O . ASP A 1 87 ? 3.363 10.925 8.121 1.00 76.25 87 ASP A O 1
ATOM 711 N N . HIS A 1 88 ? 3.542 10.324 10.284 1.00 81.88 88 HIS A N 1
ATOM 712 C CA . HIS A 1 88 ? 2.114 10.201 10.523 1.00 81.88 88 HIS A CA 1
ATOM 713 C C . HIS A 1 88 ? 1.759 10.395 12.005 1.00 81.88 88 HIS A C 1
ATOM 715 O O . HIS A 1 88 ? 2.497 9.976 12.895 1.00 81.88 88 HIS A O 1
ATOM 721 N N . PRO A 1 89 ? 0.563 10.932 12.311 1.00 85.00 89 PRO A N 1
ATOM 722 C CA . PRO A 1 89 ? 0.166 11.230 13.689 1.00 85.00 89 PRO A CA 1
ATOM 723 C C . PRO A 1 89 ? -0.342 10.010 14.481 1.00 85.00 89 PRO A C 1
ATOM 725 O O . PRO A 1 89 ? -0.698 10.147 15.650 1.00 85.00 89 PRO A O 1
ATOM 728 N N . PHE A 1 90 ? -0.450 8.834 13.856 1.00 88.94 90 PHE A N 1
ATOM 729 C CA . PHE A 1 90 ? -1.051 7.651 14.473 1.00 88.94 90 PHE A CA 1
ATOM 730 C C . PHE A 1 90 ? -0.055 6.871 15.330 1.00 88.94 90 PHE A C 1
ATOM 732 O O . PHE A 1 90 ? 1.115 6.746 14.983 1.00 88.94 90 PHE A O 1
ATOM 739 N N . LYS A 1 91 ? -0.546 6.314 16.438 1.00 89.31 91 LYS A N 1
ATOM 740 C CA . LYS A 1 91 ? 0.213 5.482 17.375 1.00 89.31 91 LYS A CA 1
ATOM 741 C C . LYS A 1 91 ? -0.528 4.175 17.631 1.00 89.31 91 LYS A C 1
ATOM 743 O O . LYS A 1 91 ? -1.745 4.090 17.442 1.00 89.31 91 LYS A O 1
ATOM 748 N N . VAL A 1 92 ? 0.210 3.164 18.077 1.00 89.56 92 VAL A N 1
ATOM 749 C CA . VAL A 1 92 ? -0.371 1.904 18.557 1.00 89.56 92 VAL A CA 1
ATOM 750 C C . VAL A 1 92 ? -1.336 2.191 19.716 1.00 89.56 92 VAL A C 1
ATOM 752 O O . VAL A 1 92 ? -1.159 3.153 20.461 1.00 89.56 92 VAL A O 1
ATOM 755 N N . ASP A 1 93 ? -2.404 1.401 19.798 1.00 88.88 93 ASP A N 1
ATOM 756 C CA . ASP A 1 93 ? -3.536 1.516 20.722 1.00 88.88 93 ASP A CA 1
ATOM 757 C C . ASP A 1 93 ? -4.417 2.771 20.569 1.00 88.88 93 ASP A C 1
ATOM 759 O O . ASP A 1 93 ? -5.378 2.959 21.319 1.00 88.88 93 ASP A O 1
ATOM 763 N N . MET A 1 94 ? -4.191 3.600 19.542 1.00 88.69 94 MET A N 1
ATOM 764 C CA . MET A 1 94 ? -5.143 4.656 19.188 1.00 88.69 94 MET A CA 1
ATOM 765 C C . MET A 1 94 ? -6.432 4.084 18.592 1.00 88.69 94 MET A C 1
ATOM 767 O O . MET A 1 94 ? -6.410 3.152 17.782 1.00 88.69 94 MET A O 1
ATOM 771 N N . ILE A 1 95 ? -7.555 4.715 18.943 1.00 90.06 95 ILE A N 1
ATOM 772 C CA . ILE A 1 95 ? -8.864 4.431 18.352 1.00 90.06 95 ILE A CA 1
ATOM 773 C C . ILE A 1 95 ? -9.020 5.243 17.063 1.00 90.06 95 ILE A C 1
ATOM 775 O O . ILE A 1 95 ? -8.861 6.468 17.041 1.00 90.06 95 ILE A O 1
ATOM 779 N N . VAL A 1 96 ? -9.345 4.554 15.978 1.00 91.88 96 VAL A N 1
ATOM 780 C CA . VAL A 1 96 ? -9.461 5.110 14.631 1.00 91.88 96 VAL A CA 1
ATOM 781 C C . VAL A 1 96 ? -10.681 4.563 13.906 1.00 91.88 96 VAL A C 1
ATOM 783 O O . VAL A 1 96 ? -11.120 3.442 14.137 1.00 91.88 96 VAL A O 1
ATOM 786 N N . TYR A 1 97 ? -11.202 5.342 12.968 1.00 92.75 97 TYR A N 1
ATOM 787 C CA . TYR A 1 97 ? -12.197 4.899 12.003 1.00 92.75 97 TYR A CA 1
ATOM 788 C C . TYR A 1 97 ? -11.527 4.529 10.679 1.00 92.75 97 TYR A C 1
ATOM 790 O O . TYR A 1 97 ? -10.620 5.228 10.217 1.00 92.75 97 TYR A O 1
ATOM 798 N N . ARG A 1 98 ? -11.999 3.459 10.031 1.00 91.75 98 ARG A N 1
ATOM 799 C CA . ARG A 1 98 ? -11.477 2.991 8.735 1.00 91.75 98 ARG A CA 1
ATOM 800 C C . ARG A 1 98 ? -12.382 3.437 7.590 1.00 91.75 98 ARG A C 1
ATOM 802 O O . ARG A 1 98 ? -13.586 3.217 7.633 1.00 91.75 98 ARG A O 1
ATOM 809 N N . LYS A 1 99 ? -11.815 4.001 6.525 1.00 91.00 99 LYS A N 1
ATOM 810 C CA . LYS A 1 99 ? -12.558 4.413 5.324 1.00 91.00 99 LYS A CA 1
ATOM 811 C C . LYS A 1 99 ? -13.256 3.231 4.633 1.00 91.00 99 LYS A C 1
ATOM 813 O O . LYS A 1 99 ? -12.659 2.170 4.454 1.00 91.00 99 LYS A O 1
ATOM 818 N N . ILE A 1 100 ? -14.495 3.440 4.188 1.00 89.06 100 ILE A N 1
ATOM 819 C CA . ILE A 1 100 ? -15.251 2.475 3.375 1.00 89.06 100 ILE A CA 1
ATOM 820 C C . ILE A 1 100 ? -14.808 2.605 1.915 1.00 89.06 100 ILE A C 1
ATOM 822 O O . ILE A 1 100 ? -14.891 3.694 1.336 1.00 89.06 100 ILE A O 1
ATOM 826 N N . LEU A 1 101 ? -14.327 1.503 1.334 1.00 85.25 101 LEU A N 1
ATOM 827 C CA . LEU A 1 101 ? -13.860 1.447 -0.055 1.00 85.25 101 LEU A CA 1
ATOM 828 C C . LEU A 1 101 ? -14.740 0.580 -0.956 1.00 85.25 101 LEU A C 1
ATOM 830 O O . LEU A 1 101 ? -14.748 0.818 -2.152 1.00 85.25 101 LEU A O 1
ATOM 834 N N . ASP A 1 102 ? -15.508 -0.354 -0.397 1.00 83.94 102 ASP A N 1
ATOM 835 C CA . ASP A 1 102 ? -16.232 -1.367 -1.181 1.00 83.94 102 ASP A CA 1
ATOM 836 C C . ASP A 1 102 ? -17.443 -0.811 -1.956 1.00 83.94 102 ASP A C 1
ATOM 838 O O . ASP A 1 102 ? -17.983 -1.481 -2.830 1.00 83.94 102 ASP A O 1
ATOM 842 N N . ILE A 1 103 ? -17.889 0.411 -1.639 1.00 81.94 103 ILE A N 1
ATOM 843 C CA . ILE A 1 103 ? -19.107 1.008 -2.201 1.00 81.94 103 ILE A CA 1
ATOM 844 C C . ILE A 1 103 ? -18.736 2.117 -3.189 1.00 81.94 103 ILE A C 1
ATOM 846 O O . ILE A 1 103 ? -18.112 3.119 -2.819 1.00 81.94 103 ILE A O 1
ATOM 850 N N . PHE A 1 104 ? -19.186 1.974 -4.437 1.00 79.81 104 PHE A N 1
ATOM 851 C CA . PHE A 1 104 ? -18.927 2.915 -5.529 1.00 79.81 104 PHE A CA 1
ATOM 852 C C . PHE A 1 104 ? -20.225 3.464 -6.144 1.00 79.81 104 PHE A C 1
ATOM 854 O O . PHE A 1 104 ? -21.314 2.921 -5.967 1.00 79.81 104 PHE A O 1
ATOM 861 N N . GLY A 1 105 ? -20.113 4.578 -6.874 1.00 81.44 105 GLY A N 1
ATOM 862 C CA . GLY A 1 105 ? -21.232 5.166 -7.615 1.00 81.44 105 GLY A CA 1
ATOM 863 C C . GLY A 1 105 ? -22.364 5.702 -6.730 1.00 81.44 105 GLY A C 1
ATOM 864 O O . GLY A 1 105 ? -22.130 6.273 -5.663 1.00 81.44 105 GLY A O 1
ATOM 865 N N . ASN A 1 106 ? -23.608 5.550 -7.196 1.00 83.31 106 ASN A N 1
ATOM 866 C CA . ASN A 1 106 ? -24.789 6.105 -6.523 1.00 83.31 106 ASN A CA 1
ATOM 867 C C . ASN A 1 106 ? -25.052 5.487 -5.144 1.00 83.31 106 ASN A C 1
ATOM 869 O O . ASN A 1 106 ? -25.530 6.196 -4.266 1.00 83.31 106 ASN A O 1
ATOM 873 N N . GLN A 1 107 ? -24.672 4.226 -4.919 1.00 79.75 107 GLN A N 1
ATOM 874 C CA . GLN A 1 107 ? -24.836 3.546 -3.625 1.00 79.75 107 GLN A CA 1
ATOM 875 C C . GLN A 1 107 ? -24.021 4.192 -2.495 1.00 79.75 107 GLN A C 1
ATOM 877 O O . GLN A 1 107 ? -24.279 3.962 -1.320 1.00 79.75 107 GLN A O 1
ATOM 882 N N . ARG A 1 108 ? -23.035 5.023 -2.845 1.00 83.12 108 ARG A N 1
ATOM 883 C CA . ARG A 1 108 ? -22.203 5.757 -1.891 1.00 83.12 108 ARG A CA 1
ATOM 884 C C . ARG A 1 108 ? -22.807 7.105 -1.478 1.00 83.12 108 ARG A C 1
ATOM 886 O O . ARG A 1 108 ? -22.291 7.761 -0.573 1.00 83.12 108 ARG A O 1
ATOM 893 N N . LYS A 1 109 ? -23.842 7.583 -2.174 1.00 85.50 109 LYS A N 1
ATOM 894 C CA . LYS A 1 109 ? -24.451 8.886 -1.882 1.00 85.50 109 LYS A CA 1
ATOM 895 C C . LYS A 1 109 ? -25.224 8.802 -0.570 1.00 85.50 109 LYS A C 1
ATOM 897 O O . LYS A 1 109 ? -25.980 7.865 -0.369 1.00 85.50 109 LYS A O 1
ATOM 902 N N . LEU A 1 110 ? -25.041 9.808 0.288 1.00 86.69 110 LEU A N 1
ATOM 903 C CA . LEU A 1 110 ? -25.731 9.939 1.581 1.00 86.69 110 LEU A CA 1
ATOM 904 C C . LEU A 1 110 ? -25.465 8.795 2.584 1.00 86.69 110 LEU A C 1
ATOM 906 O O . LEU A 1 110 ? -26.204 8.649 3.549 1.00 86.69 110 LEU A O 1
ATOM 910 N N . VAL A 1 111 ? -24.394 8.019 2.388 1.00 86.56 111 VAL A N 1
ATOM 911 C CA . VAL A 1 111 ? -23.957 6.963 3.316 1.00 86.56 111 VAL A CA 1
ATOM 912 C C . VAL A 1 111 ? -22.696 7.408 4.059 1.00 86.56 111 VAL A C 1
ATOM 914 O O . VAL A 1 111 ? -21.911 8.230 3.566 1.00 86.56 111 VAL A O 1
ATOM 917 N N . GLU A 1 112 ? -22.488 6.860 5.254 1.00 87.75 112 GLU A N 1
ATOM 918 C CA . GLU A 1 112 ? -21.270 7.050 6.035 1.00 87.75 112 GLU A CA 1
ATOM 919 C C . GLU A 1 112 ? -20.009 6.716 5.225 1.00 87.75 112 GLU A C 1
ATOM 921 O O . GLU A 1 112 ? -19.978 5.821 4.379 1.00 87.75 112 GLU A O 1
ATOM 926 N N . ARG A 1 113 ? -18.933 7.471 5.474 1.00 87.31 113 ARG A N 1
ATOM 927 C CA . ARG A 1 113 ? -17.664 7.333 4.734 1.00 87.31 113 ARG A CA 1
ATOM 928 C C . ARG A 1 113 ? -16.625 6.481 5.455 1.00 87.31 113 ARG A C 1
ATOM 930 O O . ARG A 1 113 ? -15.633 6.089 4.837 1.00 87.31 113 ARG A O 1
ATOM 937 N N . TYR A 1 114 ? -16.839 6.218 6.738 1.00 90.12 114 TYR A N 1
ATOM 938 C CA . TYR A 1 114 ? -15.941 5.464 7.596 1.00 90.12 114 TYR A CA 1
ATOM 939 C C . TYR A 1 114 ? -16.747 4.427 8.380 1.00 90.12 114 TYR A C 1
ATOM 941 O O . TYR A 1 114 ? -17.861 4.723 8.790 1.00 90.12 114 TYR A O 1
ATOM 949 N N . LYS A 1 115 ? -16.192 3.225 8.557 1.00 85.50 115 LYS A N 1
ATOM 950 C CA . LYS A 1 115 ? -16.755 2.176 9.413 1.00 85.50 115 LYS A CA 1
ATOM 951 C C . LYS A 1 115 ? -16.418 2.461 10.875 1.00 85.50 115 LYS A C 1
ATOM 953 O O . LYS A 1 115 ? -15.488 3.220 11.145 1.00 85.50 115 LYS A O 1
ATOM 958 N N . GLU A 1 116 ? -17.173 1.787 11.741 1.00 83.50 116 GLU A N 1
ATOM 959 C CA . GLU A 1 116 ? -17.064 1.632 13.200 1.00 83.50 116 GLU A CA 1
ATOM 960 C C . GLU A 1 116 ? -15.644 1.756 13.801 1.00 83.50 116 GLU A C 1
ATOM 962 O O . GLU A 1 116 ? -14.652 1.593 13.092 1.00 83.50 116 GLU A O 1
ATOM 967 N N . PRO A 1 117 ? -15.504 2.030 15.112 1.00 89.56 117 PRO A N 1
ATOM 968 C CA . PRO A 1 117 ? -14.192 2.251 15.711 1.00 89.56 117 PRO A CA 1
ATOM 969 C C . PRO A 1 117 ? -13.331 0.980 15.744 1.00 89.56 117 PRO A C 1
ATOM 971 O O . PRO A 1 117 ? -13.775 -0.115 16.095 1.00 89.56 117 PRO A O 1
ATOM 974 N N . TYR A 1 118 ? -12.053 1.161 15.434 1.00 90.56 118 TYR A N 1
ATOM 975 C CA . TYR A 1 118 ? -11.008 0.148 15.494 1.00 90.56 118 TYR A CA 1
ATOM 976 C C . TYR A 1 118 ? -9.855 0.626 16.370 1.00 90.56 118 TYR A C 1
ATOM 978 O O . TYR A 1 118 ? -9.602 1.823 16.463 1.00 90.56 118 TYR A O 1
ATOM 986 N N . ILE A 1 119 ? -9.125 -0.304 16.976 1.00 90.62 119 ILE A N 1
ATOM 987 C CA . ILE A 1 119 ? -7.876 -0.033 17.687 1.00 90.62 119 ILE A CA 1
ATOM 988 C C . ILE A 1 119 ? -6.687 -0.473 16.835 1.00 90.62 119 ILE A C 1
ATOM 990 O O . ILE A 1 119 ? -6.698 -1.567 16.262 1.00 90.62 119 ILE A O 1
ATOM 994 N N . ILE A 1 120 ? -5.665 0.375 16.739 1.00 91.44 120 ILE A N 1
ATOM 995 C CA . ILE A 1 120 ? -4.419 0.040 16.044 1.00 91.44 120 ILE A CA 1
ATOM 996 C C . ILE A 1 120 ? -3.597 -0.910 16.916 1.00 91.44 120 ILE A C 1
ATOM 998 O O . ILE A 1 120 ? -3.297 -0.588 18.058 1.00 91.44 120 ILE A O 1
ATOM 1002 N N . LYS A 1 121 ? -3.193 -2.059 16.375 1.00 90.81 121 LYS A N 1
ATOM 1003 C CA . LYS A 1 121 ? -2.351 -3.040 17.080 1.00 90.81 121 LYS A CA 1
ATOM 1004 C C . LYS A 1 121 ? -0.904 -3.041 16.643 1.00 90.81 121 LYS A C 1
ATOM 1006 O O . LYS A 1 121 ? -0.021 -3.235 17.466 1.00 90.81 121 LYS A O 1
ATOM 1011 N N . SER A 1 122 ? -0.662 -2.814 15.364 1.00 89.81 122 SER A N 1
ATOM 1012 C CA . SER A 1 122 ? 0.685 -2.616 14.851 1.00 89.81 122 SER A CA 1
ATOM 1013 C C . SER A 1 122 ? 0.633 -1.672 13.668 1.00 89.81 122 SER A C 1
ATOM 1015 O O . SER A 1 122 ? -0.355 -1.666 12.925 1.00 89.81 122 SER A O 1
ATOM 1017 N N . ILE A 1 123 ? 1.707 -0.918 13.494 1.00 88.19 123 ILE A N 1
ATOM 1018 C CA . ILE A 1 123 ? 1.956 -0.087 12.326 1.00 88.19 123 ILE A CA 1
ATOM 1019 C C . ILE A 1 123 ? 3.289 -0.556 11.759 1.00 88.19 123 ILE A C 1
ATOM 1021 O O . ILE A 1 123 ? 4.243 -0.745 12.509 1.00 88.19 123 ILE A O 1
ATOM 1025 N N . ASP A 1 124 ? 3.312 -0.832 10.466 1.00 87.62 124 ASP A N 1
ATOM 1026 C CA . ASP A 1 124 ? 4.544 -1.015 9.718 1.00 87.62 124 ASP A CA 1
ATOM 1027 C C . ASP A 1 124 ? 4.994 0.360 9.217 1.00 87.62 124 ASP A C 1
ATOM 1029 O O . ASP A 1 124 ? 4.335 0.961 8.365 1.00 87.62 124 ASP A O 1
ATOM 1033 N N . ASP A 1 125 ? 6.086 0.875 9.780 1.00 80.38 125 ASP A N 1
ATOM 1034 C CA . ASP A 1 125 ? 6.577 2.227 9.500 1.00 80.38 125 ASP A CA 1
ATOM 1035 C C . ASP A 1 125 ? 7.173 2.368 8.083 1.00 80.38 125 ASP A C 1
ATOM 1037 O O . ASP A 1 125 ? 7.231 3.477 7.537 1.00 80.38 125 ASP A O 1
ATOM 1041 N N . GLU A 1 126 ? 7.581 1.260 7.449 1.00 77.62 126 GLU A N 1
ATOM 1042 C CA . GLU A 1 126 ? 8.150 1.256 6.096 1.00 77.62 126 GLU A CA 1
ATOM 1043 C C . GLU A 1 126 ? 7.051 1.368 5.030 1.00 77.62 126 GLU A C 1
ATOM 1045 O O . GLU A 1 126 ? 7.122 2.159 4.073 1.00 77.62 126 GLU A O 1
ATOM 1050 N N . THR A 1 127 ? 5.999 0.562 5.182 1.00 80.94 127 THR A N 1
ATOM 1051 C CA . THR A 1 127 ? 4.882 0.509 4.231 1.00 80.94 127 THR A CA 1
ATOM 1052 C C . THR A 1 127 ? 3.795 1.521 4.575 1.00 80.94 127 THR A C 1
ATOM 1054 O O . THR A 1 127 ? 3.218 2.125 3.663 1.00 80.94 127 THR A O 1
ATOM 1057 N N . GLY A 1 128 ? 3.590 1.816 5.857 1.00 82.50 128 GLY A N 1
ATOM 1058 C CA . GLY A 1 128 ? 2.433 2.537 6.375 1.00 82.50 128 GLY A CA 1
ATOM 1059 C C . GLY A 1 128 ? 1.189 1.651 6.478 1.00 82.50 128 GLY A C 1
ATOM 1060 O O . GLY A 1 128 ? 0.073 2.176 6.434 1.00 82.50 128 GLY A O 1
ATOM 1061 N N . ASP A 1 129 ? 1.353 0.329 6.553 1.00 89.50 129 ASP A N 1
ATOM 1062 C CA . ASP A 1 129 ? 0.252 -0.613 6.730 1.00 89.50 129 ASP A CA 1
ATOM 1063 C C . ASP A 1 129 ? -0.016 -0.885 8.214 1.00 89.50 129 ASP A C 1
ATOM 1065 O O . ASP A 1 129 ? 0.880 -1.155 9.011 1.00 89.50 129 ASP A O 1
ATOM 1069 N N . CYS A 1 130 ? -1.290 -0.833 8.595 1.00 90.25 130 CYS A N 1
ATOM 1070 C CA . CYS A 1 130 ? -1.742 -1.026 9.965 1.00 90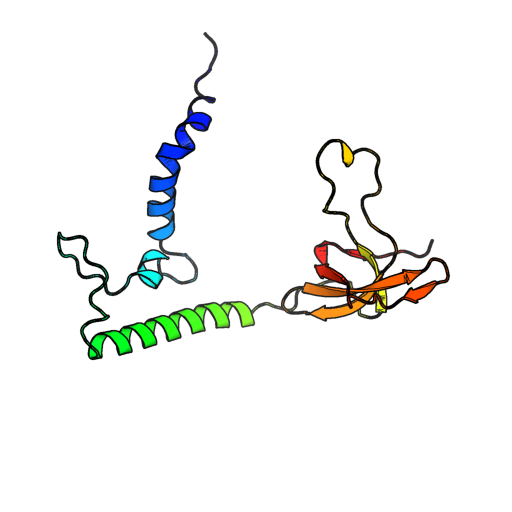.25 130 CYS A CA 1
ATOM 1071 C C . CYS A 1 130 ? -2.535 -2.323 10.111 1.00 90.25 130 CYS A C 1
ATOM 1073 O O . CYS A 1 130 ? -3.372 -2.666 9.267 1.00 90.25 130 CYS A O 1
ATOM 1075 N N . LYS A 1 131 ? -2.352 -2.988 11.254 1.00 92.06 131 LYS A N 1
ATOM 1076 C CA . LYS A 1 131 ? -3.232 -4.062 11.731 1.00 92.06 131 LYS A CA 1
ATOM 1077 C C . LYS A 1 131 ? -4.196 -3.501 12.766 1.00 92.06 131 LYS A C 1
ATOM 1079 O O . LYS A 1 131 ? -3.776 -2.873 13.737 1.00 92.06 131 LYS A O 1
ATOM 1084 N N . LEU A 1 132 ? -5.483 -3.740 12.557 1.00 90.62 132 LEU A N 1
ATOM 1085 C CA . LEU A 1 132 ? -6.576 -3.184 13.343 1.00 90.62 132 LEU A CA 1
ATOM 1086 C C . LEU A 1 132 ? -7.405 -4.288 14.002 1.00 90.62 132 LEU A C 1
ATOM 1088 O O . LEU A 1 132 ? -7.674 -5.317 13.378 1.00 90.62 132 LEU A O 1
ATOM 1092 N N . ASN A 1 133 ? -7.890 -4.026 15.215 1.00 90.38 133 ASN A N 1
ATOM 1093 C CA . ASN A 1 133 ? -8.922 -4.828 15.873 1.00 90.38 133 ASN A CA 1
ATOM 1094 C C . ASN A 1 133 ? -10.204 -4.027 16.062 1.00 90.38 133 ASN A C 1
ATOM 1096 O O . ASN A 1 133 ? -10.173 -2.818 16.272 1.00 90.38 133 ASN A O 1
ATOM 1100 N N . TYR A 1 134 ? -11.341 -4.707 15.970 1.00 87.06 134 TYR A N 1
ATOM 1101 C CA . TYR A 1 134 ? -12.645 -4.077 16.128 1.00 87.06 134 TYR A CA 1
ATOM 1102 C C . TYR A 1 134 ? -12.914 -3.734 17.595 1.00 87.06 134 TYR A C 1
ATOM 1104 O O . TYR A 1 134 ? -12.635 -4.543 18.486 1.00 87.06 134 TYR A O 1
ATOM 1112 N N . ILE A 1 135 ? -13.489 -2.557 17.844 1.00 86.38 135 ILE A N 1
ATOM 1113 C CA . ILE A 1 135 ? -13.991 -2.173 19.161 1.00 86.38 135 ILE A CA 1
ATOM 1114 C C . ILE A 1 135 ? -15.512 -2.263 19.142 1.00 86.38 135 ILE A C 1
ATOM 1116 O O . ILE A 1 135 ? -16.190 -1.588 18.375 1.00 86.38 135 ILE A O 1
ATOM 1120 N N . THR A 1 136 ? -16.052 -3.092 20.029 1.00 81.31 136 THR A N 1
ATOM 1121 C CA . THR A 1 136 ? -17.500 -3.200 20.233 1.00 81.31 136 THR A CA 1
ATOM 1122 C C . THR A 1 136 ? -18.072 -1.914 20.834 1.00 81.31 136 THR A C 1
ATOM 1124 O O . THR A 1 136 ? -17.370 -1.186 21.534 1.00 81.31 136 THR A O 1
ATOM 1127 N N . ALA A 1 137 ? -19.379 -1.681 20.682 1.00 72.94 137 ALA A N 1
ATOM 1128 C CA . ALA A 1 137 ? -20.074 -0.531 21.281 1.00 72.94 137 ALA A CA 1
ATOM 1129 C C . ALA A 1 137 ? -19.879 -0.392 22.810 1.00 72.94 137 ALA A C 1
ATOM 1131 O O . ALA A 1 137 ? -19.977 0.702 23.353 1.00 72.94 137 ALA A O 1
ATOM 1132 N N . LYS A 1 138 ? -19.557 -1.490 23.513 1.00 72.94 138 LYS A N 1
ATOM 1133 C CA . LYS A 1 138 ? -19.246 -1.505 24.957 1.00 72.94 138 LYS A CA 1
ATOM 1134 C C . LYS A 1 138 ? -17.779 -1.164 25.274 1.00 72.94 138 LYS A C 1
ATOM 1136 O O . LYS A 1 138 ? -17.342 -1.362 26.403 1.00 72.94 138 LYS A O 1
ATOM 1141 N N . GLY A 1 139 ? -16.998 -0.736 24.282 1.00 70.38 139 GLY A N 1
ATOM 1142 C CA . GLY A 1 139 ? -15.577 -0.406 24.417 1.00 70.38 139 GLY A CA 1
ATOM 1143 C C . GLY A 1 139 ? -14.652 -1.617 24.549 1.00 70.38 139 GLY A C 1
ATOM 1144 O O . GLY A 1 139 ? -13.465 -1.446 24.811 1.00 70.38 139 GLY A O 1
ATOM 1145 N N . ARG A 1 140 ? -15.164 -2.844 24.382 1.00 76.31 140 ARG A N 1
ATOM 1146 C CA . ARG A 1 140 ? -14.344 -4.060 24.451 1.00 76.31 140 ARG A CA 1
ATOM 1147 C C . ARG A 1 140 ? -13.726 -4.355 23.096 1.00 76.31 140 ARG A C 1
ATOM 1149 O O . ARG A 1 140 ? -14.430 -4.345 22.084 1.00 76.31 140 ARG A O 1
ATOM 1156 N N . GLU A 1 141 ? -12.440 -4.672 23.107 1.00 80.31 141 GLU A N 1
ATOM 1157 C CA . GLU A 1 141 ? -11.731 -5.181 21.942 1.00 80.31 141 GLU A CA 1
ATOM 1158 C C . GLU A 1 141 ? -12.251 -6.580 21.591 1.00 80.31 141 GLU A C 1
ATOM 1160 O O . GLU A 1 141 ? -12.223 -7.494 22.418 1.00 80.31 141 GLU A O 1
ATOM 1165 N N . ALA A 1 142 ? -12.727 -6.750 20.360 1.00 77.56 142 ALA A N 1
ATOM 1166 C CA . ALA A 1 142 ? -13.121 -8.045 19.834 1.00 77.56 142 ALA A CA 1
ATOM 1167 C C . ALA A 1 142 ? -12.080 -8.517 18.822 1.00 77.56 142 ALA A C 1
ATOM 1169 O O . ALA A 1 142 ? -11.895 -7.922 17.756 1.00 77.56 142 ALA A O 1
ATOM 1170 N N . ARG A 1 143 ? -11.429 -9.635 19.143 1.00 72.56 143 ARG A N 1
ATOM 1171 C CA . ARG A 1 143 ? -10.623 -10.367 18.169 1.00 72.56 143 ARG A CA 1
ATOM 1172 C C . ARG A 1 143 ? -11.567 -11.087 17.214 1.00 72.56 143 ARG A C 1
ATOM 1174 O O . ARG A 1 143 ? -12.418 -11.862 17.652 1.00 72.56 143 ARG A O 1
ATOM 1181 N N . ARG A 1 144 ? -11.441 -10.825 15.913 1.00 69.81 144 ARG A N 1
ATOM 1182 C CA . ARG A 1 144 ? -12.150 -11.616 14.902 1.00 69.81 144 ARG A CA 1
ATOM 1183 C C . ARG A 1 144 ? -11.502 -12.992 14.782 1.00 69.81 144 ARG A C 1
ATOM 1185 O O . ARG A 1 144 ? -10.299 -13.135 14.988 1.00 69.81 144 ARG A O 1
ATOM 1192 N N . ARG A 1 145 ? -12.308 -13.993 14.413 1.00 67.06 145 ARG A N 1
ATOM 1193 C CA . ARG A 1 145 ? -11.819 -15.350 14.112 1.00 67.06 145 ARG A CA 1
ATOM 1194 C C . ARG A 1 145 ? -10.830 -15.347 12.942 1.00 67.06 145 ARG A C 1
ATOM 1196 O O . ARG A 1 145 ? -9.835 -16.053 13.010 1.00 67.06 145 ARG A O 1
ATOM 1203 N N . ASP A 1 146 ? -11.048 -14.469 11.962 1.00 66.19 146 ASP A N 1
ATOM 1204 C CA . ASP A 1 146 ? -10.202 -14.327 10.765 1.00 66.19 146 ASP A CA 1
ATOM 1205 C C . ASP A 1 146 ? -8.947 -13.458 10.991 1.00 66.19 146 ASP A C 1
ATOM 1207 O O . ASP A 1 146 ? -8.253 -13.090 10.045 1.00 66.19 146 ASP A O 1
ATOM 1211 N N . GLY A 1 147 ? -8.645 -13.102 12.245 1.00 79.88 147 GLY A N 1
ATOM 1212 C CA . GLY A 1 147 ? -7.459 -12.329 12.609 1.00 79.88 147 GLY A CA 1
ATOM 1213 C C . GLY A 1 147 ? -7.654 -10.811 12.565 1.00 79.88 147 GLY A C 1
ATOM 1214 O O . GLY A 1 147 ? -8.710 -10.286 12.926 1.00 79.88 147 GLY A O 1
ATOM 1215 N N . PHE A 1 148 ? -6.588 -10.099 12.193 1.00 81.75 148 PHE A N 1
ATOM 1216 C CA . PHE A 1 148 ? -6.543 -8.636 12.178 1.00 81.75 148 PHE A CA 1
ATOM 1217 C C . PHE A 1 148 ? -7.076 -8.068 10.869 1.00 81.75 148 PHE A C 1
ATOM 1219 O O . PHE A 1 148 ? -6.890 -8.629 9.792 1.00 81.75 148 PHE A O 1
ATOM 1226 N N . ILE A 1 149 ? -7.668 -6.885 10.954 1.00 86.81 149 ILE A N 1
ATOM 1227 C CA . ILE A 1 149 ? -8.101 -6.130 9.788 1.00 86.81 149 ILE A CA 1
ATOM 1228 C C . ILE A 1 149 ? -6.923 -5.290 9.289 1.00 86.81 149 ILE A C 1
ATOM 1230 O O . ILE A 1 149 ? -6.396 -4.468 10.033 1.00 86.81 149 ILE A O 1
ATOM 1234 N N . SER A 1 150 ? -6.528 -5.460 8.030 1.00 89.00 150 SER A N 1
ATOM 1235 C CA . SER A 1 150 ? -5.489 -4.639 7.403 1.00 89.00 150 SER A CA 1
ATOM 1236 C C . SER A 1 150 ? -6.064 -3.343 6.821 1.00 89.00 150 SER A C 1
ATOM 1238 O O . SER A 1 150 ? -7.147 -3.330 6.220 1.00 89.00 150 SER A O 1
ATOM 1240 N N . ALA A 1 151 ? -5.350 -2.234 7.013 1.00 89.81 151 ALA A N 1
ATOM 1241 C CA . ALA A 1 151 ? -5.639 -0.946 6.384 1.00 89.81 151 ALA A CA 1
ATOM 1242 C C . ALA A 1 151 ? -4.377 -0.079 6.327 1.00 89.81 151 ALA A C 1
ATOM 1244 O O . ALA A 1 151 ? -3.605 -0.062 7.276 1.00 89.81 151 ALA A O 1
ATOM 1245 N N . HIS A 1 152 ? -4.203 0.701 5.263 1.00 90.38 152 HIS A N 1
ATOM 1246 C CA . HIS A 1 152 ? -3.094 1.657 5.171 1.00 90.38 152 HIS A CA 1
ATOM 1247 C C . HIS A 1 152 ? -3.395 2.919 6.005 1.00 90.38 152 HIS A C 1
ATOM 1249 O O . HIS A 1 152 ? -4.542 3.371 6.029 1.00 90.38 152 HIS A O 1
ATOM 1255 N N . VAL A 1 153 ? -2.386 3.561 6.606 1.00 88.69 153 VAL A N 1
ATOM 1256 C CA . VAL A 1 153 ? -2.506 4.762 7.468 1.00 88.69 153 VAL A CA 1
ATOM 1257 C C . VAL A 1 153 ? -3.380 5.866 6.845 1.00 88.69 153 VAL A C 1
ATOM 1259 O O . VAL A 1 153 ? -4.243 6.443 7.499 1.00 88.69 153 VAL A O 1
ATOM 1262 N N . LYS A 1 154 ? -3.236 6.116 5.537 1.00 88.75 154 LYS A N 1
ATOM 1263 C CA . LYS A 1 154 ? -4.058 7.085 4.764 1.00 88.75 154 LYS A CA 1
ATOM 1264 C C . LYS A 1 154 ? -5.567 6.781 4.724 1.00 88.75 154 LYS A C 1
ATOM 1266 O O . LYS A 1 154 ? -6.352 7.615 4.278 1.00 88.75 154 LYS A O 1
ATOM 1271 N N . GLN A 1 155 ? -5.977 5.575 5.102 1.00 90.62 155 GLN A N 1
ATOM 1272 C CA . GLN A 1 155 ? -7.377 5.151 5.168 1.00 90.62 155 GLN A CA 1
ATOM 1273 C C . GLN A 1 155 ? -7.968 5.328 6.573 1.00 90.62 155 GLN A C 1
ATOM 1275 O O . GLN A 1 155 ? -9.144 5.015 6.772 1.00 90.62 155 GLN A O 1
ATOM 1280 N N . LEU A 1 156 ? -7.173 5.807 7.531 1.00 91.06 156 LEU A N 1
ATOM 1281 C CA . LEU A 1 156 ? -7.562 5.975 8.923 1.00 91.06 156 LEU A CA 1
ATOM 1282 C C . LEU A 1 156 ? -7.940 7.425 9.215 1.00 91.06 156 LEU A C 1
ATOM 1284 O O . LEU A 1 156 ? -7.380 8.370 8.658 1.00 91.06 156 LEU A O 1
ATOM 1288 N N . LYS A 1 157 ? -8.892 7.597 10.126 1.00 91.50 157 LYS A N 1
ATOM 1289 C CA . LYS A 1 157 ? -9.251 8.884 10.722 1.00 91.50 157 LYS A CA 1
ATOM 1290 C C . LYS A 1 157 ? -9.262 8.722 12.236 1.00 91.50 157 LYS A C 1
ATOM 1292 O O . LYS A 1 157 ? -9.824 7.752 12.730 1.00 91.50 157 LYS A O 1
ATOM 1297 N N . ILE A 1 158 ? -8.664 9.661 12.967 1.00 89.88 158 ILE A N 1
ATOM 1298 C CA . ILE A 1 158 ? -8.677 9.640 14.436 1.00 89.88 158 ILE A CA 1
ATOM 1299 C C . ILE A 1 158 ? -10.130 9.677 14.921 1.00 89.88 158 ILE A C 1
ATOM 1301 O O . ILE A 1 158 ? -10.913 10.526 14.483 1.00 89.88 158 ILE A O 1
ATOM 1305 N N . ALA A 1 159 ? -10.488 8.752 15.811 1.00 84.12 159 ALA A N 1
ATOM 1306 C CA . ALA A 1 159 ? -11.769 8.793 16.491 1.00 84.12 159 ALA A CA 1
ATOM 1307 C C . ALA A 1 159 ? -11.657 9.766 17.669 1.00 84.12 159 ALA A C 1
ATOM 1309 O O . ALA A 1 159 ? -11.172 9.416 18.743 1.00 84.12 159 ALA A O 1
ATOM 1310 N N . THR A 1 160 ? -12.062 11.017 17.466 1.00 72.19 160 THR A N 1
ATOM 1311 C CA . THR A 1 160 ? -12.277 11.940 18.583 1.00 72.19 16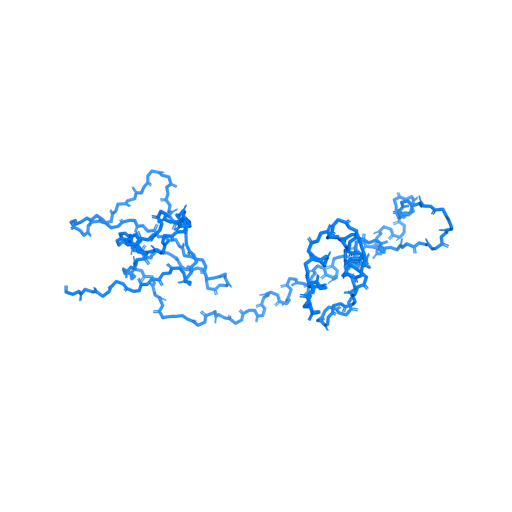0 THR A CA 1
ATOM 1312 C C . THR A 1 160 ? -13.404 11.392 19.452 1.00 72.19 160 THR A C 1
ATOM 1314 O O . THR A 1 160 ? -14.508 11.184 18.945 1.00 72.19 160 THR A O 1
ATOM 1317 N N . ARG A 1 161 ? -13.134 11.158 20.744 1.00 54.88 161 ARG A N 1
ATOM 1318 C CA . ARG A 1 161 ? -14.200 11.047 21.747 1.00 54.88 161 ARG A CA 1
ATOM 1319 C C . ARG A 1 161 ? -14.904 12.403 21.785 1.00 54.88 161 ARG A C 1
ATOM 1321 O O . ARG A 1 161 ? -14.284 13.381 22.195 1.00 54.88 161 ARG A O 1
ATOM 1328 N N . GLN A 1 162 ? -16.120 12.456 21.251 1.00 42.53 162 GLN A N 1
ATOM 1329 C CA . GLN A 1 162 ? -17.083 13.495 21.605 1.00 42.53 162 GLN A CA 1
ATOM 1330 C C . GLN A 1 162 ? -17.699 13.139 22.953 1.00 42.53 162 GLN A C 1
ATOM 1332 O O . GLN A 1 162 ? -17.860 11.920 23.202 1.00 42.53 162 GLN A O 1
#

Sequence (162 aa):
MGNQRCYQASQSWDIYIPMVVGAYNAQVHSTTKVSPNKIIFYPSHHSSDLHYPSYLDDPEYQKEYDDLLAKTRKLLTNSQTNKTTKDHPFKVDMIVYRKILDIFGNQRKLVERYKEPYIIKSIDDETGDCKLNYITAKGREARRRDGFISAHVKQLKIATRQ

Secondary structure (DSSP, 8-state):
----TTSGGGS-HHHHHHHHHHHHHHSPPTTTSS-HHHHHH-S----SS-PPPGGGT-HHHHHHHHHHHHHHHHHHHHHHHT------S--TT-EEEEEP-S--GGGGTTS-SEEEEEEEEEEETTTTEEEEEEE-TTS-EE-BTTBPEEEEGGGEEE----

Organism: Strongyloides venezuelensis (NCBI:txid75913)

Foldseek 3Di:
DDDPPPCVVVVCCVVCVVVVVVCQQCDQDPQLRHGNCCLVQPPDDDDPDPDRRCCVPDVVSVVVNVVVNVVSVVSVVVVLVPPDQPDDPDDAQFKKWFADDPDDDPRPPPDDGTDAIWGWHDADRSQQKTWTFHQDPVRDTDADPVGTDIDGNVRIDGDDDD

Radius of gyration: 25.3 Å; chains: 1; bounding box: 55×47×63 Å